Protein AF-A0A1X7RYF2-F1 (afdb_monomer)

Mean predicted aligned error: 10.89 Å

Sequence (137 aa):
MRFPTLLLLLLLLLCLTTLTLAQNSEKYCRINRPKAYQAIGNFCKRSGRLIVPSEYARVGQRDATGRARAWITGNCSGGQWVPQRFCRAQFMEMCQFRTLNKKFGTRMCQYWHLRFDPQSKIGEEPLGGFHKIRKPS

Organism: Zymoseptoria tritici (strain ST99CH_3D7) (NCBI:txid1276538)

pLDDT: mean 82.56, std 18.34, range [36.88, 98.56]

Secondary structure (DSSP, 8-state):
--HHHHHHHHHHHHHHHHHHHHHHHHHHHHHH-HHHHHHHHHHHTTGGG-EES-HHHHH-EE-TTSS-EEEEEE--TT-EE--HHHHHHHHHHHHHTT-SEEEESGGG-EEEEEES-SSPPTT-----S---PPPP-

Structure (mmCIF, N/CA/C/O backbone):
data_AF-A0A1X7RYF2-F1
#
_entry.id   AF-A0A1X7RYF2-F1
#
loop_
_atom_site.group_PDB
_atom_site.id
_atom_site.type_symbol
_atom_site.label_atom_id
_atom_site.label_alt_id
_atom_site.label_comp_id
_atom_site.label_asym_id
_atom_site.label_entity_id
_atom_site.label_seq_id
_atom_site.pdbx_PDB_ins_code
_atom_site.Cartn_x
_atom_site.Cartn_y
_atom_site.Cartn_z
_atom_site.occupancy
_atom_site.B_iso_or_equiv
_atom_site.auth_seq_id
_atom_site.auth_comp_id
_atom_site.auth_asym_id
_atom_site.auth_atom_id
_atom_site.pdbx_PDB_model_num
ATOM 1 N N . MET A 1 1 ? -23.680 -8.463 -39.651 1.00 47.50 1 MET A N 1
ATOM 2 C CA . MET A 1 1 ? -22.541 -7.859 -38.922 1.00 47.50 1 MET A CA 1
ATOM 3 C C . MET A 1 1 ? -23.053 -7.207 -37.627 1.00 47.50 1 MET A C 1
ATOM 5 O O . MET A 1 1 ? -23.485 -6.068 -37.666 1.00 47.50 1 MET A O 1
ATOM 9 N N . ARG A 1 2 ? -23.134 -7.940 -36.500 1.00 58.50 2 ARG A N 1
ATOM 10 C CA . ARG A 1 2 ? -23.643 -7.433 -35.192 1.00 58.50 2 ARG A CA 1
ATOM 11 C C . ARG A 1 2 ? -22.813 -7.893 -33.974 1.00 58.50 2 ARG A C 1
ATOM 13 O O . ARG A 1 2 ? -23.192 -7.658 -32.836 1.00 58.50 2 ARG A O 1
ATOM 20 N N . PHE A 1 3 ? -21.674 -8.544 -34.209 1.00 57.25 3 PHE A N 1
ATOM 21 C CA . PHE A 1 3 ? -20.761 -9.007 -33.160 1.00 57.25 3 PHE A CA 1
ATOM 22 C C . PHE A 1 3 ? -19.959 -7.909 -32.429 1.00 57.25 3 PHE A C 1
ATOM 24 O O . PHE A 1 3 ? -19.749 -8.068 -31.226 1.00 57.25 3 PHE A O 1
ATOM 31 N N . PRO A 1 4 ? -19.522 -6.797 -33.062 1.00 66.75 4 PRO A N 1
ATOM 32 C CA . PRO A 1 4 ? -18.631 -5.862 -32.375 1.00 66.75 4 PRO A CA 1
ATOM 33 C C . PRO A 1 4 ? -19.350 -5.056 -31.286 1.00 66.75 4 PRO A C 1
ATOM 35 O O . PRO A 1 4 ? -18.742 -4.730 -30.275 1.00 66.75 4 PRO A O 1
ATOM 38 N N . THR A 1 5 ? -20.651 -4.788 -31.438 1.00 73.44 5 THR A N 1
ATOM 39 C CA . THR A 1 5 ? -21.445 -4.028 -30.459 1.00 73.44 5 THR A CA 1
ATOM 40 C C . THR A 1 5 ? -21.714 -4.817 -29.181 1.00 73.44 5 THR A C 1
ATOM 42 O O . THR A 1 5 ? -21.592 -4.258 -28.095 1.00 73.44 5 THR A O 1
ATOM 45 N N . LEU A 1 6 ? -22.016 -6.116 -29.289 1.00 76.12 6 LEU A N 1
ATOM 46 C CA . LEU A 1 6 ? -22.208 -7.006 -28.137 1.00 76.12 6 LEU A CA 1
ATOM 47 C C . LEU A 1 6 ? -20.920 -7.181 -27.327 1.00 76.12 6 LEU A C 1
ATOM 49 O O . LEU A 1 6 ? -20.961 -7.109 -26.102 1.00 76.12 6 LEU A O 1
ATOM 53 N N . LEU A 1 7 ? -19.775 -7.343 -27.999 1.00 81.19 7 LEU A N 1
ATOM 54 C CA . LEU A 1 7 ? -18.473 -7.441 -27.336 1.00 81.19 7 LEU A CA 1
ATOM 55 C C . LEU A 1 7 ? -18.110 -6.134 -26.607 1.00 81.19 7 LEU A C 1
ATOM 57 O O . LEU A 1 7 ? -17.642 -6.173 -25.470 1.00 81.19 7 LEU A O 1
ATOM 61 N N . LEU A 1 8 ? -18.372 -4.979 -27.234 1.00 80.00 8 LEU A N 1
ATOM 62 C CA . LEU A 1 8 ? -18.123 -3.665 -26.635 1.00 80.00 8 LEU A CA 1
ATOM 63 C C . LEU A 1 8 ? -19.012 -3.418 -25.405 1.00 80.00 8 LEU A C 1
ATOM 65 O O . LEU A 1 8 ? -18.528 -2.937 -24.384 1.00 80.00 8 LEU A O 1
ATOM 69 N N . LEU A 1 9 ? -20.294 -3.791 -25.484 1.00 81.25 9 LEU A N 1
ATOM 70 C CA . LEU A 1 9 ? -21.238 -3.726 -24.364 1.00 81.25 9 LEU A CA 1
ATOM 71 C C . LEU A 1 9 ? -20.801 -4.627 -23.207 1.00 81.25 9 LEU A C 1
ATOM 73 O O . LEU A 1 9 ? -20.822 -4.187 -22.058 1.00 81.25 9 LEU A O 1
ATOM 77 N N . LEU A 1 10 ? -20.350 -5.851 -23.499 1.00 80.75 10 LEU A N 1
ATOM 78 C CA . LEU A 1 10 ? -19.860 -6.783 -22.483 1.00 80.75 10 LEU A CA 1
ATOM 79 C C . LEU A 1 10 ? -18.612 -6.233 -21.767 1.00 80.75 10 LEU A C 1
ATOM 81 O O . LEU A 1 10 ? -18.533 -6.275 -20.540 1.00 80.75 10 LEU A O 1
ATOM 85 N N . LEU A 1 11 ? -17.667 -5.660 -22.522 1.00 77.56 11 LEU A N 1
ATOM 86 C CA . LEU A 1 11 ? -16.473 -4.993 -21.987 1.00 77.56 11 LEU A CA 1
ATOM 87 C C . LEU A 1 11 ? -16.825 -3.771 -21.124 1.00 77.56 11 LEU A C 1
ATOM 89 O O . LEU A 1 11 ? -16.225 -3.578 -20.065 1.00 77.56 11 LEU A O 1
ATOM 93 N N . LEU A 1 12 ? -17.815 -2.970 -21.531 1.00 75.38 12 LEU A N 1
ATOM 94 C CA . LEU A 1 12 ? -18.308 -1.843 -20.733 1.00 75.38 12 LEU A CA 1
ATOM 95 C C . LEU A 1 12 ? -18.947 -2.312 -19.418 1.00 75.38 12 LEU A C 1
ATOM 97 O O . LEU A 1 12 ? -18.619 -1.777 -18.359 1.00 75.38 12 LEU A O 1
ATOM 101 N N . LEU A 1 13 ? -19.801 -3.338 -19.466 1.00 70.12 13 LEU A N 1
ATOM 102 C CA . LEU A 1 13 ? -20.461 -3.917 -18.288 1.00 70.12 13 LEU A CA 1
ATOM 103 C C . LEU A 1 13 ? -19.450 -4.485 -17.277 1.00 70.12 13 LEU A C 1
ATOM 105 O O . LEU A 1 13 ? -19.578 -4.237 -16.078 1.00 70.12 13 LEU A O 1
ATOM 109 N N . LEU A 1 14 ? -18.406 -5.175 -17.751 1.00 66.00 14 LEU A N 1
ATOM 110 C CA . LEU A 1 14 ? -17.297 -5.660 -16.915 1.00 66.00 14 LEU A CA 1
ATOM 111 C C . LEU A 1 14 ? -16.512 -4.519 -16.253 1.00 66.00 14 LEU A C 1
ATOM 113 O O . LEU A 1 14 ? -16.020 -4.670 -15.138 1.00 66.00 14 LEU A O 1
ATOM 117 N N . CYS A 1 15 ? -16.408 -3.364 -16.910 1.00 61.16 15 CYS A N 1
ATOM 118 C CA . CYS A 1 15 ? -15.744 -2.200 -16.336 1.00 61.16 15 CYS A CA 1
ATOM 119 C C . CYS A 1 15 ? -16.576 -1.597 -15.187 1.00 61.16 15 CYS A C 1
ATOM 121 O O . CYS A 1 15 ? -16.027 -1.300 -14.126 1.00 61.16 15 CYS A O 1
ATOM 123 N N . LEU A 1 16 ? -17.903 -1.486 -15.348 1.00 61.47 16 LEU A N 1
ATOM 124 C CA . LEU A 1 16 ? -18.794 -0.863 -14.355 1.00 61.47 16 LEU A CA 1
ATOM 125 C C . LEU A 1 16 ? -18.842 -1.610 -13.010 1.00 61.47 16 LEU A C 1
ATOM 127 O O . LEU A 1 16 ? -18.829 -0.962 -11.961 1.00 61.47 16 LEU A O 1
ATOM 131 N N 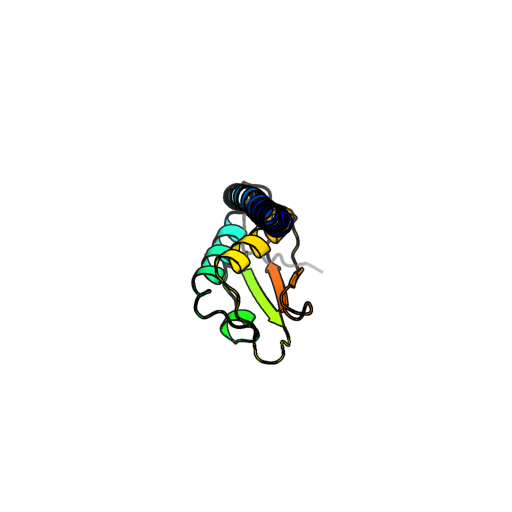. THR A 1 17 ? -18.853 -2.946 -13.007 1.00 59.59 17 THR A N 1
ATOM 132 C CA . THR A 1 17 ? -18.947 -3.742 -11.762 1.00 59.59 17 THR A CA 1
ATOM 133 C C . THR A 1 17 ? -17.731 -3.565 -10.848 1.00 59.59 17 THR A C 1
ATOM 135 O O . THR A 1 17 ? -17.848 -3.611 -9.621 1.00 59.59 17 THR A O 1
ATOM 138 N N . THR A 1 18 ? -16.557 -3.294 -11.425 1.00 57.44 18 THR A N 1
ATOM 139 C CA . THR A 1 18 ? -15.333 -3.052 -10.648 1.00 57.44 18 THR A CA 1
ATOM 140 C C . THR A 1 18 ? -15.345 -1.697 -9.932 1.00 57.44 18 THR A C 1
ATOM 142 O O . THR A 1 18 ? -14.785 -1.576 -8.840 1.00 57.44 18 THR A O 1
ATOM 145 N N . LEU A 1 19 ? -16.030 -0.686 -10.488 1.00 57.66 19 LEU A N 1
ATOM 146 C CA . LEU A 1 19 ? -16.137 0.637 -9.866 1.00 57.66 19 LEU A CA 1
ATOM 147 C C . LEU A 1 19 ? -17.064 0.635 -8.643 1.00 57.66 19 LEU A C 1
ATOM 149 O O . LEU A 1 19 ? -16.754 1.285 -7.641 1.00 57.66 19 LEU A O 1
ATOM 153 N N . THR A 1 20 ? -18.179 -0.099 -8.690 1.00 60.28 20 THR A N 1
ATOM 154 C CA . THR A 1 20 ? -19.165 -0.117 -7.595 1.00 60.28 20 THR A CA 1
ATOM 155 C C . THR A 1 20 ? -18.627 -0.784 -6.328 1.00 60.28 20 THR A C 1
ATOM 157 O O . THR A 1 20 ? -18.856 -0.279 -5.227 1.00 60.28 20 THR A O 1
ATOM 160 N N . LEU A 1 21 ? -17.850 -1.870 -6.454 1.00 59.97 21 LEU A N 1
ATOM 161 C CA . LEU A 1 21 ? -17.209 -2.514 -5.297 1.00 59.97 21 LEU A CA 1
ATOM 162 C C . LEU A 1 21 ? -16.169 -1.597 -4.634 1.00 59.97 21 LEU A C 1
ATOM 164 O O . LEU A 1 21 ? -16.112 -1.509 -3.405 1.00 59.97 21 LEU A O 1
ATOM 168 N N . ALA A 1 22 ? -15.379 -0.879 -5.439 1.00 60.06 22 ALA A N 1
ATOM 169 C CA . ALA A 1 22 ? -14.338 0.013 -4.937 1.00 60.06 22 ALA A CA 1
ATOM 170 C C . ALA A 1 22 ? -14.921 1.146 -4.073 1.00 60.06 22 ALA A C 1
ATOM 172 O O . ALA A 1 22 ? -14.416 1.401 -2.979 1.00 60.06 22 ALA A O 1
ATOM 173 N N . GLN A 1 23 ? -16.026 1.765 -4.502 1.00 63.25 23 GLN A N 1
ATOM 174 C CA . GLN A 1 23 ? -16.704 2.821 -3.736 1.00 63.25 23 GLN A CA 1
ATOM 175 C C . GLN A 1 23 ? -17.198 2.333 -2.365 1.00 63.25 23 GLN A C 1
ATOM 177 O O . GLN A 1 23 ? -17.036 3.029 -1.358 1.00 63.25 23 GLN A O 1
ATOM 182 N N . ASN A 1 24 ? -17.743 1.114 -2.298 1.00 80.12 24 ASN A N 1
ATOM 183 C CA . ASN A 1 24 ? -18.203 0.541 -1.034 1.00 80.12 24 ASN A CA 1
ATOM 184 C C . ASN A 1 24 ? -17.027 0.237 -0.087 1.00 80.12 24 ASN A C 1
ATOM 186 O O . ASN A 1 24 ? -17.054 0.611 1.088 1.00 80.12 24 ASN A O 1
ATOM 190 N N . SER A 1 25 ? -15.953 -0.357 -0.620 1.00 88.62 25 SER A N 1
ATOM 191 C CA . SER A 1 25 ? -14.742 -0.665 0.150 1.00 88.62 25 SER A CA 1
ATOM 192 C C . SER A 1 25 ? -14.087 0.594 0.730 1.00 88.62 25 SER A C 1
ATOM 194 O O . SER A 1 25 ? -13.699 0.619 1.899 1.00 88.62 25 SER A O 1
ATOM 196 N N . GLU A 1 26 ? -14.049 1.683 -0.043 1.00 90.94 26 GLU A N 1
ATOM 197 C CA . GLU A 1 26 ? -13.443 2.942 0.373 1.00 90.94 26 GLU A CA 1
ATOM 198 C C . GLU A 1 26 ? -14.218 3.592 1.527 1.00 90.94 26 GLU A C 1
ATOM 200 O O . GLU A 1 26 ? -13.624 3.953 2.549 1.00 90.94 26 GLU A O 1
ATOM 205 N N . LYS A 1 27 ? -15.552 3.678 1.415 1.00 90.81 27 LYS A N 1
ATOM 206 C CA . LYS A 1 27 ? -16.414 4.188 2.494 1.00 90.81 27 LYS A CA 1
ATOM 207 C C . LYS A 1 27 ? -16.286 3.333 3.753 1.00 90.81 27 LYS A C 1
ATOM 209 O O . LYS A 1 27 ? -16.128 3.879 4.848 1.00 90.81 27 LYS A O 1
ATOM 214 N N . TYR A 1 28 ? -16.324 2.011 3.601 1.00 91.19 28 TYR A N 1
ATOM 215 C CA . TYR A 1 28 ? -16.210 1.081 4.718 1.00 91.19 28 TYR A CA 1
ATOM 216 C C . TYR A 1 28 ? -14.874 1.238 5.449 1.00 91.19 28 TYR A C 1
ATOM 218 O O . TYR A 1 28 ? -14.866 1.386 6.670 1.00 91.19 28 TYR A O 1
ATOM 226 N N . CYS A 1 29 ? -13.758 1.281 4.722 1.00 92.94 29 CYS A N 1
ATOM 227 C CA . CYS A 1 29 ? -12.426 1.450 5.296 1.00 92.94 29 CYS A CA 1
ATOM 228 C C . CYS A 1 29 ? -12.220 2.808 5.953 1.00 92.94 29 CYS A C 1
ATOM 230 O O . CYS A 1 29 ? -11.641 2.873 7.036 1.00 92.94 29 CYS A O 1
ATOM 232 N N . ARG A 1 30 ? -12.739 3.883 5.354 1.00 93.62 30 ARG A N 1
ATOM 233 C CA . ARG A 1 30 ? -12.684 5.221 5.949 1.00 93.62 30 ARG A CA 1
ATOM 234 C C . ARG A 1 30 ? -13.343 5.264 7.329 1.00 93.62 30 ARG A C 1
ATOM 236 O O . ARG A 1 30 ? -12.795 5.886 8.230 1.00 93.62 30 ARG A O 1
ATOM 243 N N . ILE A 1 31 ? -14.489 4.600 7.488 1.00 90.88 31 ILE A N 1
ATOM 244 C CA . ILE A 1 31 ? -15.260 4.590 8.741 1.00 90.88 31 ILE A CA 1
ATOM 245 C C . ILE A 1 31 ? -14.683 3.575 9.736 1.00 90.88 31 ILE A C 1
ATOM 247 O O . ILE A 1 31 ? -14.434 3.907 10.888 1.00 90.88 31 ILE A O 1
ATOM 251 N N . ASN A 1 32 ? -14.446 2.340 9.290 1.00 89.38 32 ASN A N 1
ATOM 252 C CA . ASN A 1 32 ? -14.146 1.215 10.179 1.00 89.38 32 ASN A CA 1
ATOM 253 C C . ASN A 1 32 ? -12.658 1.019 10.456 1.00 89.38 32 ASN A C 1
ATOM 255 O O . ASN A 1 32 ? -12.301 0.380 11.440 1.00 89.38 32 ASN A O 1
ATOM 259 N N . ARG A 1 33 ? -11.778 1.524 9.584 1.00 92.19 33 ARG A N 1
ATOM 260 C CA . ARG A 1 33 ? -10.321 1.344 9.678 1.00 92.19 33 ARG A CA 1
ATOM 261 C C . ARG A 1 33 ? -9.588 2.623 9.258 1.00 92.19 33 ARG A C 1
ATOM 263 O O . ARG A 1 33 ? -8.780 2.586 8.325 1.00 92.19 33 ARG A O 1
ATOM 270 N N . PRO A 1 34 ? -9.820 3.758 9.945 1.00 93.44 34 PRO A N 1
ATOM 271 C CA . PRO A 1 34 ? -9.312 5.066 9.525 1.00 93.44 34 PRO A CA 1
ATOM 272 C C . PRO A 1 34 ? -7.783 5.108 9.393 1.00 93.44 34 PRO A C 1
ATOM 274 O O . PRO A 1 34 ? -7.260 5.747 8.483 1.00 93.44 34 PRO A O 1
ATOM 277 N N . LYS A 1 35 ? -7.050 4.366 10.235 1.00 94.75 35 LYS A N 1
ATOM 278 C CA . LYS A 1 35 ? -5.582 4.267 10.155 1.00 94.75 35 LYS A CA 1
ATOM 279 C C . LYS A 1 35 ? -5.125 3.538 8.892 1.00 94.75 35 LYS A C 1
ATOM 281 O O . LYS A 1 35 ? -4.242 4.026 8.191 1.00 94.75 35 LYS A O 1
ATOM 286 N N . ALA A 1 36 ? -5.758 2.412 8.550 1.00 96.12 36 ALA A N 1
ATOM 287 C CA . ALA A 1 36 ? -5.481 1.718 7.292 1.00 96.12 36 ALA A CA 1
ATOM 288 C C . ALA A 1 36 ? -5.832 2.614 6.096 1.00 96.12 36 ALA A C 1
ATOM 290 O O . ALA A 1 36 ? -5.001 2.799 5.211 1.00 96.12 36 ALA A O 1
ATOM 291 N N . TYR A 1 37 ? -7.007 3.252 6.116 1.00 96.31 37 TYR A N 1
ATOM 292 C CA . TYR A 1 37 ? -7.425 4.212 5.093 1.00 96.31 37 TYR A CA 1
ATOM 293 C C . TYR A 1 37 ? -6.395 5.341 4.894 1.00 96.31 37 TYR A C 1
ATOM 295 O O . TYR A 1 37 ? -6.029 5.648 3.757 1.00 96.31 37 TYR A O 1
ATOM 303 N N . GLN A 1 38 ? -5.868 5.919 5.980 1.00 96.62 38 GLN A N 1
ATOM 304 C CA . GLN A 1 38 ? -4.846 6.965 5.917 1.00 96.62 38 GLN A CA 1
ATOM 305 C C . GLN A 1 38 ? -3.520 6.443 5.344 1.00 96.62 38 GLN A C 1
ATOM 307 O O . GLN A 1 38 ? -2.963 7.076 4.447 1.00 96.62 38 GLN A O 1
ATOM 312 N N . ALA A 1 39 ? -3.033 5.285 5.804 1.00 97.69 39 ALA A N 1
ATOM 313 C CA . ALA A 1 39 ? -1.802 4.678 5.289 1.00 97.69 39 ALA A CA 1
ATOM 314 C C . ALA A 1 39 ? -1.898 4.376 3.781 1.00 97.69 39 ALA A C 1
ATOM 316 O O . ALA A 1 39 ? -0.985 4.711 3.023 1.00 97.69 39 ALA A O 1
ATOM 317 N N . ILE A 1 40 ? -3.031 3.820 3.332 1.00 97.75 40 ILE A N 1
ATOM 318 C CA . ILE A 1 40 ? -3.327 3.560 1.914 1.00 97.75 40 ILE A CA 1
ATOM 319 C C . ILE A 1 40 ? -3.352 4.870 1.129 1.00 97.75 40 ILE A C 1
ATOM 321 O O . ILE A 1 40 ? -2.727 4.983 0.075 1.00 97.75 40 ILE A O 1
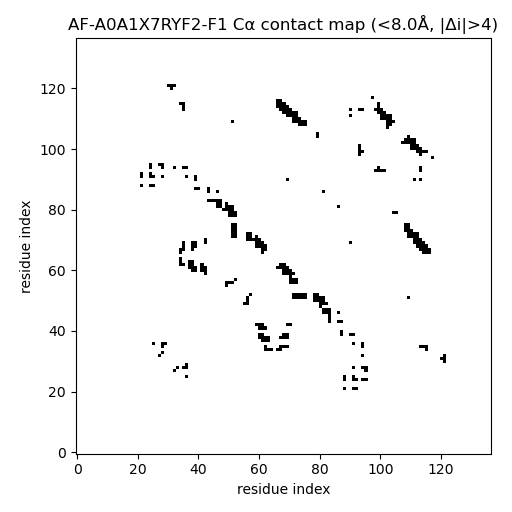ATOM 325 N N . GLY A 1 41 ? -4.044 5.886 1.653 1.00 97.00 41 GLY A N 1
ATOM 326 C CA . GLY A 1 41 ? -4.094 7.211 1.049 1.00 97.00 41 GLY A CA 1
ATOM 327 C C . GLY A 1 41 ? -2.702 7.814 0.872 1.00 97.00 41 GLY A C 1
ATOM 328 O O . GLY A 1 41 ? -2.382 8.297 -0.210 1.00 97.00 41 GLY A O 1
ATOM 329 N N . ASN A 1 42 ? -1.855 7.740 1.897 1.00 96.75 42 ASN A N 1
ATOM 330 C CA . ASN A 1 42 ? -0.488 8.251 1.851 1.00 96.75 42 ASN A CA 1
ATOM 331 C C . ASN A 1 42 ? 0.378 7.510 0.826 1.00 96.75 42 ASN A C 1
ATOM 333 O O . ASN A 1 42 ? 1.104 8.154 0.071 1.00 96.75 42 ASN A O 1
ATOM 337 N N . PHE A 1 43 ? 0.270 6.182 0.757 1.00 97.69 43 PHE A N 1
ATOM 338 C CA . PHE A 1 43 ? 1.024 5.370 -0.196 1.00 97.69 43 PHE A CA 1
ATOM 339 C C . PHE A 1 43 ? 0.581 5.607 -1.649 1.00 97.69 43 PHE A C 1
ATOM 341 O O . PHE A 1 43 ? 1.396 5.862 -2.534 1.00 97.69 43 PHE A O 1
ATOM 348 N N . CYS A 1 44 ? -0.727 5.598 -1.907 1.00 96.56 44 CYS A N 1
ATOM 349 C CA . CYS A 1 44 ? -1.254 5.691 -3.268 1.00 96.56 44 CYS A CA 1
ATOM 350 C C . CYS A 1 44 ? -1.199 7.107 -3.873 1.00 96.56 44 CYS A C 1
ATOM 352 O O . CYS A 1 44 ? -1.396 7.250 -5.083 1.00 96.56 44 CYS A O 1
ATOM 354 N N . LYS A 1 45 ? -0.896 8.152 -3.085 1.00 91.94 45 LYS A N 1
ATOM 355 C CA . LYS A 1 45 ? -0.712 9.534 -3.582 1.00 91.94 45 LYS A CA 1
ATOM 356 C C . LYS A 1 45 ? 0.407 9.656 -4.623 1.00 91.94 45 LYS A C 1
ATOM 358 O O . LYS A 1 45 ? 0.294 10.471 -5.529 1.00 91.94 45 LYS A O 1
ATOM 363 N N . ARG A 1 46 ? 1.471 8.844 -4.537 1.00 80.56 46 ARG A N 1
ATOM 364 C CA . ARG A 1 46 ? 2.609 8.869 -5.486 1.00 80.56 46 ARG A CA 1
ATOM 365 C C . ARG A 1 46 ? 2.477 7.897 -6.662 1.00 80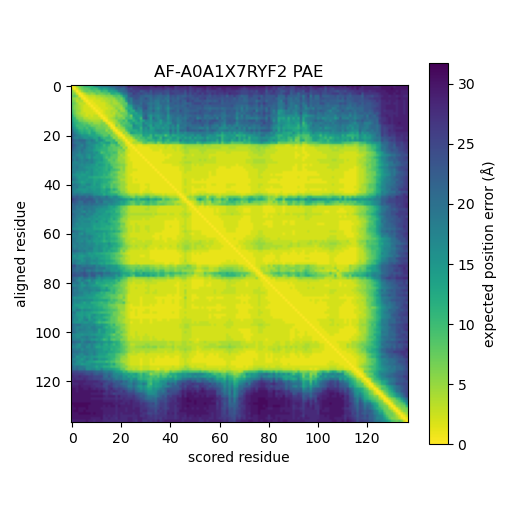.56 46 ARG A C 1
ATOM 367 O O . ARG A 1 46 ? 3.451 7.615 -7.353 1.00 80.56 46 ARG A O 1
ATOM 374 N N . SER A 1 47 ? 1.278 7.399 -6.922 1.00 73.88 47 SER A N 1
ATOM 375 C CA . SER A 1 47 ? 1.012 6.387 -7.953 1.00 73.88 47 SER A CA 1
ATOM 376 C C . SER A 1 47 ? 1.424 6.769 -9.380 1.00 73.88 47 SER A C 1
ATOM 378 O O . SER A 1 47 ? 1.764 5.881 -10.153 1.00 73.88 47 SER A O 1
ATOM 380 N N . GLY A 1 48 ? 1.521 8.057 -9.729 1.00 75.00 48 GLY A N 1
ATOM 381 C CA . GLY A 1 48 ? 2.111 8.492 -11.008 1.00 75.00 48 GLY A CA 1
ATOM 382 C C . GLY A 1 48 ? 3.583 8.086 -11.204 1.00 75.00 48 GLY A C 1
ATOM 383 O O . GLY A 1 48 ? 4.083 8.122 -12.320 1.00 75.00 48 GLY A O 1
ATOM 384 N N . ARG A 1 49 ? 4.280 7.680 -10.133 1.00 86.62 49 ARG A N 1
ATOM 385 C CA . ARG A 1 49 ? 5.671 7.193 -10.145 1.00 86.62 49 ARG A CA 1
ATOM 386 C C . ARG A 1 49 ? 5.843 5.878 -9.372 1.00 86.62 49 ARG A C 1
ATOM 388 O O . ARG A 1 49 ? 6.964 5.498 -9.042 1.00 86.62 49 ARG A O 1
ATOM 395 N N . LEU A 1 50 ? 4.747 5.194 -9.032 1.00 94.38 50 LEU A N 1
ATOM 396 C CA . LEU A 1 50 ? 4.804 3.941 -8.280 1.00 94.38 50 LEU A CA 1
ATOM 397 C C . LEU A 1 50 ? 5.106 2.785 -9.236 1.00 94.38 50 LEU A C 1
ATOM 399 O O . LEU A 1 50 ? 4.206 2.268 -9.892 1.00 94.38 50 LEU A O 1
ATOM 403 N N . ILE A 1 51 ? 6.376 2.398 -9.309 1.00 95.38 51 ILE A N 1
ATOM 404 C CA . ILE A 1 51 ? 6.850 1.228 -10.055 1.00 95.38 51 ILE A CA 1
ATOM 405 C C . ILE A 1 51 ? 7.274 0.149 -9.052 1.00 95.38 51 ILE A C 1
ATOM 407 O O . ILE A 1 51 ? 7.884 0.460 -8.030 1.00 95.38 51 ILE A O 1
ATOM 411 N N . VAL A 1 52 ? 6.931 -1.112 -9.312 1.00 95.88 52 VAL A N 1
ATOM 412 C CA . VAL A 1 52 ? 7.290 -2.265 -8.473 1.00 95.88 52 VAL A CA 1
ATOM 413 C C . VAL A 1 52 ? 8.208 -3.210 -9.257 1.00 95.88 52 VAL A C 1
ATOM 415 O O . VAL A 1 52 ? 7.794 -3.668 -10.320 1.00 95.88 52 VAL A O 1
ATOM 418 N N . PRO A 1 53 ? 9.398 -3.567 -8.744 1.00 95.12 53 PRO A N 1
ATOM 419 C CA . PRO A 1 53 ? 9.978 -3.100 -7.485 1.00 95.12 53 PRO A CA 1
ATOM 420 C C . PRO A 1 53 ? 10.501 -1.656 -7.562 1.00 95.12 53 PRO A C 1
ATOM 422 O O . PRO A 1 53 ? 10.975 -1.201 -8.595 1.00 95.12 53 PRO A O 1
ATOM 425 N N . SER A 1 54 ? 10.455 -0.952 -6.431 1.00 94.69 54 SER A N 1
ATOM 426 C CA . SER A 1 54 ? 11.200 0.290 -6.185 1.00 94.69 54 SER A CA 1
ATOM 427 C C . SER A 1 54 ? 11.415 0.478 -4.684 1.00 94.69 54 SER A C 1
ATOM 429 O O . SER A 1 54 ? 10.713 -0.135 -3.873 1.00 94.69 54 SER A O 1
ATOM 431 N N . GLU A 1 55 ? 12.349 1.357 -4.303 1.00 95.12 55 GLU A N 1
ATOM 432 C CA . GLU A 1 55 ? 12.560 1.724 -2.896 1.00 95.12 55 GLU A CA 1
ATOM 433 C C . GLU A 1 55 ? 11.267 2.237 -2.258 1.00 95.12 55 GLU A C 1
ATOM 435 O O . GLU A 1 55 ? 10.858 1.784 -1.192 1.00 95.12 55 GLU A O 1
ATOM 440 N N . TYR A 1 56 ? 10.575 3.140 -2.957 1.00 95.56 56 TYR A N 1
ATOM 441 C CA . TYR A 1 56 ? 9.327 3.716 -2.476 1.00 95.56 56 TYR A CA 1
ATOM 442 C C . TYR A 1 56 ? 8.251 2.646 -2.259 1.00 95.56 56 TYR A C 1
ATOM 444 O O . TYR A 1 56 ? 7.587 2.655 -1.221 1.00 95.56 56 TYR A O 1
ATOM 452 N N . ALA A 1 57 ? 8.103 1.704 -3.199 1.00 96.88 57 ALA A N 1
ATOM 453 C CA . ALA A 1 57 ? 7.154 0.604 -3.061 1.00 96.88 57 ALA A CA 1
ATOM 454 C C . ALA A 1 57 ? 7.469 -0.261 -1.829 1.00 96.88 57 ALA A C 1
ATOM 456 O O . ALA A 1 57 ? 6.566 -0.547 -1.042 1.00 96.88 57 ALA A O 1
ATOM 457 N N . ARG A 1 58 ? 8.749 -0.606 -1.622 1.00 97.25 58 ARG A N 1
ATOM 458 C CA . ARG A 1 58 ? 9.211 -1.473 -0.526 1.00 97.25 58 ARG A CA 1
ATOM 459 C C . ARG A 1 58 ? 9.107 -0.806 0.848 1.00 97.25 58 ARG A C 1
ATOM 461 O O . ARG A 1 58 ? 8.698 -1.448 1.816 1.00 97.25 58 ARG A O 1
ATOM 468 N N . VAL A 1 59 ? 9.465 0.474 0.952 1.00 97.19 59 VAL A N 1
ATOM 469 C CA . VAL A 1 59 ? 9.347 1.252 2.197 1.00 97.19 59 VAL A CA 1
ATOM 470 C C . VAL A 1 59 ? 7.879 1.537 2.516 1.00 97.19 59 VAL A C 1
ATOM 472 O O . VAL A 1 59 ? 7.458 1.422 3.671 1.00 97.19 59 VAL A O 1
ATOM 475 N N . GLY A 1 60 ? 7.068 1.845 1.511 1.00 97.38 60 GLY A N 1
ATOM 476 C CA . GLY A 1 60 ? 5.658 2.136 1.706 1.00 97.38 60 GLY A CA 1
ATOM 477 C C . GLY A 1 60 ? 5.394 3.399 2.514 1.00 97.38 60 GLY A C 1
ATOM 478 O O . GLY A 1 60 ? 6.255 4.267 2.655 1.00 97.38 60 GLY A O 1
ATOM 479 N N . GLN A 1 61 ? 4.180 3.511 3.044 1.00 97.88 61 GLN A N 1
ATOM 480 C CA . GLN A 1 61 ? 3.763 4.638 3.877 1.00 97.88 61 GLN A CA 1
ATOM 481 C C . GLN A 1 61 ? 2.965 4.164 5.084 1.00 97.88 61 GLN A C 1
ATOM 483 O O . GLN A 1 61 ? 2.288 3.134 5.042 1.00 97.88 61 GLN A O 1
ATOM 488 N N . ARG A 1 62 ? 3.067 4.930 6.170 1.00 96.94 62 ARG A N 1
ATOM 489 C CA . ARG A 1 62 ? 2.342 4.699 7.420 1.00 96.94 62 ARG A CA 1
ATOM 490 C C . ARG A 1 62 ? 1.208 5.707 7.586 1.00 96.94 62 ARG A C 1
ATOM 492 O O . ARG A 1 62 ? 1.158 6.734 6.903 1.00 96.94 62 ARG A O 1
ATOM 499 N N . ASP A 1 63 ? 0.290 5.391 8.488 1.00 95.75 63 ASP A N 1
ATOM 500 C CA . ASP A 1 63 ? -0.597 6.393 9.075 1.00 95.75 63 ASP A CA 1
ATOM 501 C C . ASP A 1 63 ? 0.192 7.298 10.042 1.00 95.75 63 ASP A C 1
ATOM 503 O O . ASP A 1 63 ? 1.341 7.003 10.381 1.00 95.75 63 ASP A O 1
ATOM 507 N N . ALA A 1 64 ? -0.428 8.380 10.516 1.00 92.06 64 ALA A N 1
ATOM 508 C CA . ALA A 1 64 ? 0.227 9.339 11.408 1.00 92.06 64 ALA A CA 1
ATOM 509 C C . ALA A 1 64 ? 0.704 8.712 12.734 1.00 92.06 64 ALA A C 1
ATOM 511 O O . ALA A 1 64 ? 1.703 9.152 13.294 1.00 92.06 64 ALA A O 1
ATOM 512 N N . THR A 1 65 ? 0.032 7.661 13.220 1.00 91.00 65 THR A N 1
ATOM 513 C CA . THR A 1 65 ? 0.388 6.990 14.484 1.00 91.00 65 THR A CA 1
ATOM 514 C C . THR A 1 65 ? 1.377 5.834 14.305 1.00 91.00 65 THR A C 1
ATOM 516 O O . THR A 1 65 ? 1.812 5.232 15.284 1.00 91.00 65 THR A O 1
ATOM 519 N N . GLY A 1 66 ? 1.717 5.471 13.063 1.00 91.88 66 GLY A N 1
ATOM 520 C CA . GLY A 1 66 ? 2.591 4.338 12.745 1.00 91.88 66 GLY A CA 1
ATOM 521 C C . GLY A 1 66 ? 1.973 2.946 12.956 1.00 91.88 66 GLY A C 1
ATOM 522 O O . GLY A 1 66 ? 2.643 1.933 12.706 1.00 91.88 66 GLY A O 1
ATOM 523 N N . ARG A 1 67 ? 0.709 2.872 13.390 1.00 92.19 67 ARG A N 1
ATOM 524 C CA . ARG A 1 67 ? -0.012 1.624 13.689 1.00 92.19 67 ARG A CA 1
ATOM 525 C C . ARG A 1 67 ? -0.516 0.903 12.435 1.00 92.19 67 ARG A C 1
ATOM 527 O O . ARG A 1 67 ? -0.737 -0.303 12.486 1.00 92.19 67 ARG A O 1
ATOM 534 N N . ALA A 1 68 ? -0.624 1.593 11.304 1.00 96.75 68 ALA A N 1
ATOM 535 C CA . ALA A 1 68 ? -0.929 1.022 10.002 1.00 96.75 68 ALA A CA 1
ATOM 536 C C . ALA A 1 68 ? 0.162 1.335 8.966 1.00 96.75 68 ALA A C 1
ATOM 538 O O . ALA A 1 68 ? 0.841 2.360 9.040 1.00 96.75 68 ALA 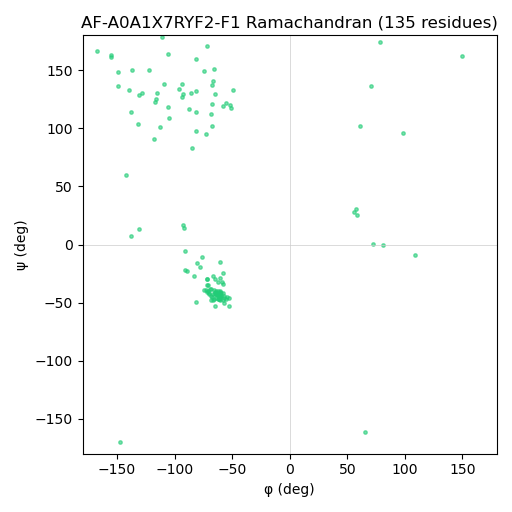A O 1
ATOM 539 N N . ARG A 1 69 ? 0.355 0.438 7.994 1.00 98.00 69 ARG A N 1
ATOM 540 C CA . ARG A 1 69 ? 1.320 0.610 6.896 1.00 98.00 69 ARG A CA 1
ATOM 541 C C . ARG A 1 69 ? 0.825 -0.083 5.632 1.00 98.00 69 ARG A C 1
ATOM 543 O O . ARG A 1 69 ? 0.408 -1.234 5.711 1.00 98.00 69 ARG A O 1
ATOM 550 N N . ALA A 1 70 ? 0.947 0.586 4.491 1.00 98.44 70 ALA A N 1
ATOM 551 C CA . ALA A 1 70 ? 0.730 0.014 3.163 1.00 98.44 70 ALA A CA 1
ATOM 552 C C . ALA A 1 70 ? 2.053 0.023 2.386 1.00 98.44 70 ALA A C 1
ATOM 554 O O . ALA A 1 70 ? 2.747 1.044 2.371 1.00 98.44 70 ALA A O 1
ATOM 555 N N . TRP A 1 71 ? 2.429 -1.106 1.789 1.00 98.44 71 TRP A N 1
ATOM 556 C CA . TRP A 1 71 ? 3.636 -1.228 0.965 1.00 98.44 71 TRP A CA 1
ATOM 557 C C . TRP A 1 71 ? 3.501 -2.377 -0.036 1.00 98.44 71 TRP A C 1
ATOM 559 O O . TRP A 1 71 ? 2.650 -3.254 0.122 1.00 98.44 71 TRP A O 1
ATOM 569 N N . ILE A 1 72 ? 4.333 -2.366 -1.076 1.00 98.38 72 ILE A N 1
ATOM 570 C CA . ILE A 1 72 ? 4.351 -3.403 -2.109 1.00 98.38 72 ILE A CA 1
ATOM 571 C C . ILE A 1 72 ? 5.789 -3.870 -2.314 1.00 98.38 72 ILE A C 1
ATOM 573 O O . ILE A 1 72 ? 6.696 -3.073 -2.545 1.00 98.38 72 ILE A O 1
ATOM 577 N N . THR A 1 73 ? 5.998 -5.177 -2.254 1.00 97.62 73 THR A N 1
ATOM 578 C CA . THR A 1 73 ? 7.248 -5.817 -2.667 1.00 97.62 73 THR A CA 1
ATOM 579 C C . THR A 1 73 ? 7.012 -6.643 -3.927 1.00 97.62 73 THR A C 1
ATOM 581 O O . THR A 1 73 ? 5.901 -6.702 -4.454 1.00 97.62 73 THR A O 1
ATOM 584 N N . GLY A 1 74 ? 8.056 -7.263 -4.458 1.00 92.88 74 GLY A N 1
ATOM 585 C CA . GLY A 1 74 ? 7.924 -8.162 -5.593 1.00 92.88 74 GLY A CA 1
ATOM 586 C C . GLY A 1 74 ? 9.154 -8.171 -6.470 1.00 92.88 74 GLY A C 1
ATOM 587 O O . GLY A 1 74 ? 9.974 -7.258 -6.425 1.00 92.88 74 GLY A O 1
ATOM 588 N N . ASN A 1 75 ? 9.254 -9.215 -7.280 1.00 89.06 75 ASN A N 1
ATOM 589 C CA . ASN A 1 75 ? 10.253 -9.318 -8.327 1.00 89.06 75 ASN A CA 1
ATOM 590 C C . ASN A 1 75 ? 9.514 -9.393 -9.662 1.00 89.06 75 ASN A C 1
ATOM 592 O O . ASN A 1 75 ? 9.079 -10.459 -10.094 1.00 89.06 75 ASN A O 1
ATOM 596 N N . CYS A 1 76 ? 9.289 -8.226 -10.255 1.00 88.38 76 CYS A N 1
ATOM 597 C CA . CYS A 1 76 ? 8.604 -8.087 -11.528 1.00 88.38 76 CYS A CA 1
ATOM 598 C C . CYS A 1 76 ? 9.640 -7.758 -12.603 1.00 88.38 76 CYS A C 1
ATOM 600 O O . CYS A 1 76 ? 10.291 -6.715 -12.527 1.00 88.38 76 CYS A O 1
ATOM 602 N N . SER A 1 77 ? 9.779 -8.622 -13.612 1.00 85.94 77 SER A N 1
ATOM 603 C CA . SER A 1 77 ? 10.653 -8.367 -14.762 1.00 85.94 77 SER A CA 1
ATOM 604 C C . SER A 1 77 ? 10.275 -7.041 -15.428 1.00 85.94 77 SER A C 1
ATOM 606 O O . SER A 1 77 ? 9.126 -6.859 -15.828 1.00 85.94 77 SER A O 1
ATOM 608 N N . GLY A 1 78 ? 11.233 -6.116 -15.517 1.00 84.88 78 GLY A N 1
ATOM 609 C CA . GLY A 1 78 ? 11.058 -4.806 -16.156 1.00 84.88 78 GLY A CA 1
ATOM 610 C C . GLY A 1 78 ? 10.380 -3.726 -15.306 1.00 84.88 78 GLY A C 1
ATOM 611 O O . GLY A 1 78 ? 10.243 -2.604 -15.778 1.00 84.88 78 GLY A O 1
ATOM 612 N N . GLY A 1 79 ? 9.991 -4.023 -14.062 1.00 92.19 79 GLY A N 1
ATOM 613 C CA . GLY A 1 79 ? 9.237 -3.087 -13.231 1.00 92.19 79 GLY A CA 1
ATOM 614 C C . GLY A 1 79 ? 7.800 -2.888 -13.732 1.00 92.19 79 GLY A C 1
ATOM 615 O O . GLY A 1 79 ? 7.527 -2.759 -14.920 1.00 92.19 79 GLY A O 1
ATOM 616 N N . GLN A 1 80 ? 6.835 -2.873 -12.821 1.00 94.81 80 GLN A N 1
ATOM 617 C CA . GLN A 1 80 ? 5.429 -2.684 -13.161 1.00 94.81 80 GLN A CA 1
ATOM 618 C C . GLN A 1 80 ? 4.903 -1.407 -12.541 1.00 94.81 80 GLN A C 1
ATOM 620 O O . GLN A 1 80 ? 4.936 -1.234 -11.323 1.00 94.81 80 GLN A O 1
ATOM 625 N N . TRP A 1 81 ? 4.393 -0.522 -13.388 1.00 95.12 81 TRP A N 1
ATOM 626 C CA . TRP A 1 81 ? 3.679 0.657 -12.935 1.00 95.12 81 TRP A CA 1
ATOM 627 C C . TRP A 1 81 ? 2.356 0.265 -12.265 1.00 95.12 81 TRP A C 1
ATOM 629 O O . TRP A 1 81 ? 1.622 -0.594 -12.756 1.00 95.12 81 TRP A O 1
ATOM 639 N N . VAL A 1 82 ? 2.049 0.911 -11.141 1.00 95.50 82 VAL A N 1
ATOM 640 C CA . VAL A 1 82 ? 0.805 0.741 -10.390 1.00 95.50 82 VAL A CA 1
ATOM 641 C C . VAL A 1 82 ? -0.008 2.037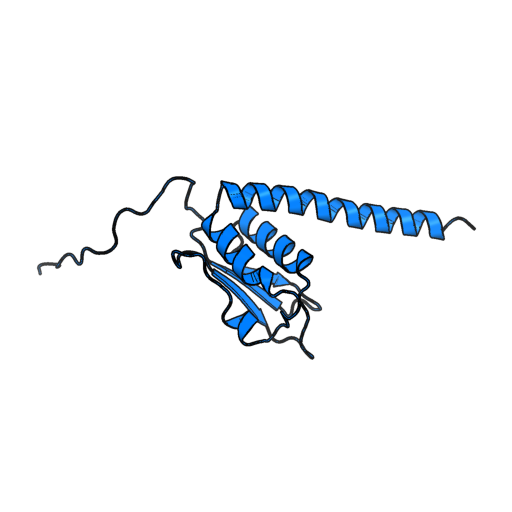 -10.481 1.00 95.50 82 VAL A C 1
ATOM 643 O O . VAL A 1 82 ? 0.263 2.993 -9.746 1.00 95.50 82 VAL A O 1
ATOM 646 N N . PRO A 1 83 ? -1.039 2.093 -11.342 1.00 93.94 83 PRO A N 1
ATOM 647 C CA . PRO A 1 83 ? -1.860 3.290 -11.481 1.00 93.94 83 PRO A CA 1
ATOM 648 C C . PRO A 1 83 ? -2.654 3.592 -10.206 1.00 93.94 83 PRO A C 1
ATOM 650 O O . PRO A 1 83 ? -3.068 2.681 -9.484 1.00 93.94 83 PRO A O 1
ATOM 653 N N . GLN A 1 84 ? -2.955 4.873 -9.961 1.00 93.62 84 GLN A N 1
ATOM 654 C CA . GLN A 1 84 ? -3.606 5.337 -8.725 1.00 93.62 84 GLN A CA 1
ATOM 655 C C . GLN A 1 84 ? -4.893 4.593 -8.395 1.00 93.62 84 GLN A C 1
ATOM 657 O O . GLN A 1 84 ? -5.093 4.166 -7.257 1.00 93.62 84 GLN A O 1
ATOM 662 N N . ARG A 1 85 ? -5.749 4.427 -9.409 1.00 91.38 85 ARG A N 1
ATOM 663 C CA . ARG A 1 85 ? -7.040 3.752 -9.273 1.00 91.38 85 ARG A CA 1
ATOM 664 C C . ARG A 1 85 ? -6.877 2.312 -8.792 1.00 91.38 85 ARG A C 1
ATOM 666 O O . ARG A 1 85 ? -7.599 1.886 -7.901 1.00 91.38 85 ARG A O 1
ATOM 673 N N . PHE A 1 86 ? -5.884 1.598 -9.322 1.00 93.94 86 PHE A N 1
ATOM 674 C CA . PHE A 1 86 ? -5.605 0.214 -8.955 1.00 93.94 86 PHE A CA 1
ATOM 675 C C . PHE A 1 86 ? -4.949 0.127 -7.580 1.00 93.94 86 PHE A C 1
ATOM 677 O O . PHE A 1 86 ? -5.345 -0.723 -6.791 1.00 93.94 86 PHE A O 1
ATOM 684 N N . CYS A 1 87 ? -4.035 1.053 -7.260 1.00 96.31 87 CYS A N 1
ATOM 685 C CA . CYS A 1 87 ? -3.470 1.182 -5.917 1.00 96.31 87 CYS A CA 1
ATOM 686 C C . CYS A 1 87 ? -4.566 1.297 -4.859 1.00 96.31 87 CYS A C 1
ATOM 688 O O . CYS A 1 87 ? -4.607 0.507 -3.920 1.00 96.31 87 CYS A O 1
ATOM 690 N N . ARG A 1 88 ? -5.496 2.243 -5.037 1.00 95.69 88 ARG A N 1
ATOM 691 C CA . ARG A 1 88 ? -6.596 2.426 -4.086 1.00 95.69 88 ARG A CA 1
ATOM 692 C C . ARG A 1 88 ? -7.522 1.218 -4.058 1.00 95.69 88 ARG A C 1
ATOM 694 O O . ARG A 1 88 ? -7.747 0.686 -2.981 1.00 95.69 88 ARG A O 1
ATOM 701 N N . ALA A 1 89 ? -8.025 0.770 -5.208 1.00 94.69 89 ALA A N 1
ATOM 702 C CA . ALA A 1 89 ? -9.016 -0.303 -5.259 1.00 94.69 89 ALA A CA 1
ATOM 703 C C . ALA A 1 89 ? -8.512 -1.597 -4.595 1.00 94.69 89 ALA A C 1
ATOM 705 O O . ALA A 1 89 ? -9.200 -2.151 -3.744 1.00 94.69 89 ALA A O 1
ATOM 706 N N . GLN A 1 90 ? -7.288 -2.031 -4.912 1.00 96.44 90 GLN A N 1
ATOM 707 C CA . GLN A 1 90 ? -6.723 -3.274 -4.375 1.00 96.44 90 GLN A CA 1
ATOM 708 C C . GLN A 1 90 ? 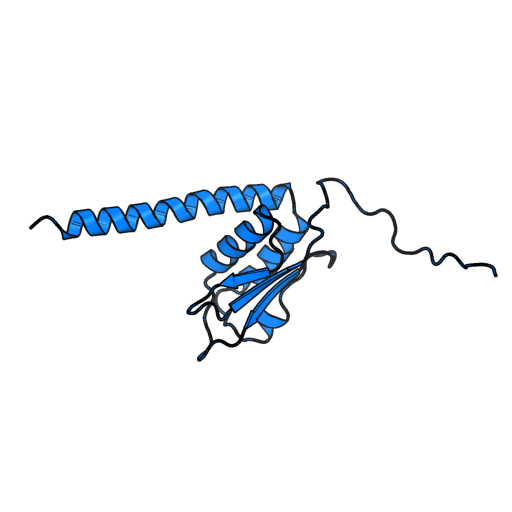-6.471 -3.185 -2.865 1.00 96.44 90 GLN A C 1
ATOM 710 O O . GLN A 1 90 ? -6.813 -4.102 -2.120 1.00 96.44 90 GLN A O 1
ATOM 715 N N . PHE A 1 91 ? -5.931 -2.063 -2.378 1.00 97.56 91 PHE A N 1
ATOM 716 C CA . PHE A 1 91 ? -5.722 -1.890 -0.941 1.00 97.56 91 PHE A CA 1
ATOM 717 C C . PHE A 1 91 ? -7.023 -1.699 -0.153 1.00 97.56 91 PHE A C 1
ATOM 719 O O . PHE A 1 91 ? -7.110 -2.164 0.984 1.00 97.56 91 PHE A O 1
ATOM 726 N N . MET A 1 92 ? -8.031 -1.025 -0.714 1.00 96.75 92 MET A N 1
ATOM 727 C CA . MET A 1 92 ? -9.328 -0.871 -0.047 1.00 96.75 92 MET A CA 1
ATOM 728 C C . MET A 1 92 ? -10.074 -2.204 0.025 1.00 96.75 92 MET A C 1
ATOM 730 O O . MET A 1 92 ? -10.637 -2.517 1.071 1.00 96.75 92 MET A O 1
ATOM 734 N N . GLU A 1 93 ? -9.992 -3.034 -1.019 1.00 95.31 93 GLU A N 1
ATOM 735 C CA . GLU A 1 93 ? -10.470 -4.420 -0.981 1.00 95.31 93 GLU A CA 1
ATOM 736 C C . GLU A 1 93 ? -9.780 -5.202 0.153 1.00 95.31 93 GLU A C 1
ATOM 738 O O . GLU A 1 93 ? -10.446 -5.785 1.011 1.00 95.31 93 GLU A O 1
ATOM 743 N N . MET A 1 94 ? -8.443 -5.151 0.222 1.00 96.25 94 MET A N 1
ATOM 744 C CA . MET A 1 94 ? -7.676 -5.792 1.297 1.00 96.25 94 MET A CA 1
ATOM 745 C C . MET A 1 94 ? -8.103 -5.304 2.687 1.00 96.25 94 MET A C 1
ATOM 747 O O . MET A 1 94 ? -8.298 -6.102 3.604 1.00 96.25 94 MET A O 1
ATOM 751 N N . CYS A 1 95 ? -8.291 -3.996 2.848 1.00 95.56 95 CYS A N 1
ATOM 752 C CA . CYS A 1 95 ? -8.758 -3.400 4.092 1.00 95.56 95 CYS A CA 1
ATOM 753 C C . CYS A 1 95 ? -10.177 -3.864 4.467 1.00 95.56 95 CYS A C 1
ATOM 755 O O . CYS A 1 95 ? -10.433 -4.163 5.639 1.00 95.56 95 CYS A O 1
ATOM 757 N N . GLN A 1 96 ? -11.094 -3.955 3.499 1.00 94.12 96 GLN A N 1
ATOM 758 C CA . GLN A 1 96 ? -12.465 -4.401 3.732 1.00 94.12 96 GLN A CA 1
ATOM 759 C C . GLN A 1 96 ? -12.495 -5.838 4.256 1.00 94.12 96 GLN A C 1
ATOM 761 O O . GLN A 1 96 ? -13.145 -6.113 5.266 1.00 94.12 96 GLN A O 1
ATOM 766 N N . PHE A 1 97 ? -11.744 -6.730 3.612 1.00 92.81 97 PHE A N 1
ATOM 767 C CA . PHE A 1 97 ? -11.727 -8.159 3.929 1.00 92.81 97 PHE A CA 1
ATOM 768 C C . PHE A 1 97 ? -10.648 -8.564 4.935 1.00 92.81 97 PHE A C 1
ATOM 770 O O . PHE A 1 97 ? -10.365 -9.749 5.086 1.00 92.81 97 PHE A O 1
ATOM 777 N N . ARG A 1 98 ? -10.027 -7.603 5.635 1.00 92.69 98 ARG A N 1
ATOM 778 C CA . ARG A 1 98 ? -8.970 -7.869 6.632 1.00 92.69 98 ARG A CA 1
ATOM 779 C C . ARG A 1 98 ? -7.788 -8.676 6.068 1.00 92.69 98 ARG A C 1
ATOM 781 O O . ARG A 1 98 ? -7.101 -9.385 6.795 1.00 92.69 98 ARG A O 1
ATOM 788 N N . THR A 1 99 ? -7.538 -8.561 4.767 1.00 94.94 99 THR A N 1
ATOM 789 C CA . THR A 1 99 ? -6.437 -9.241 4.089 1.00 94.94 99 THR A CA 1
ATOM 790 C C . THR A 1 99 ? -5.149 -8.457 4.307 1.00 94.94 99 THR A C 1
ATOM 792 O O . THR A 1 99 ? -5.007 -7.335 3.828 1.00 94.94 99 THR A O 1
ATOM 795 N N . LEU A 1 100 ? -4.192 -9.048 5.023 1.00 96.00 100 LEU A N 1
ATOM 796 C CA . LEU A 1 100 ? -2.913 -8.390 5.313 1.00 96.00 100 LEU A CA 1
ATOM 797 C C . LEU A 1 100 ? -1.903 -8.530 4.170 1.00 96.00 100 LEU A C 1
ATOM 799 O O . LEU A 1 100 ? -1.032 -7.680 4.016 1.00 96.00 100 LEU A O 1
ATOM 803 N N . ASN A 1 101 ? -2.018 -9.591 3.368 1.00 97.44 101 ASN A N 1
ATOM 804 C CA . ASN A 1 101 ? -1.121 -9.880 2.253 1.00 97.44 101 ASN A CA 1
ATOM 805 C C . ASN A 1 101 ? -1.921 -10.408 1.061 1.00 97.44 101 ASN A C 1
ATOM 807 O O . ASN A 1 101 ? -2.737 -11.313 1.234 1.00 97.44 101 ASN A O 1
ATOM 811 N N . LYS A 1 102 ? -1.680 -9.883 -0.142 1.00 97.56 102 LYS A N 1
ATOM 812 C CA . LYS A 1 102 ? -2.315 -10.376 -1.375 1.00 97.56 102 LYS A CA 1
ATOM 813 C C . LYS A 1 102 ? -1.387 -10.189 -2.571 1.00 97.56 102 LYS A C 1
ATOM 815 O O . LYS A 1 102 ? -0.582 -9.260 -2.599 1.00 97.56 102 LYS A O 1
ATOM 820 N N . LYS A 1 103 ? -1.473 -11.093 -3.547 1.00 96.75 103 LYS A N 1
ATOM 821 C CA . LYS A 1 103 ? -0.723 -10.983 -4.801 1.00 96.75 103 LYS A CA 1
ATOM 822 C C . LYS A 1 103 ? -1.554 -10.284 -5.864 1.00 96.75 103 LYS A C 1
ATOM 824 O O . LYS A 1 103 ? -2.733 -10.591 -6.019 1.00 96.75 103 LYS A O 1
ATOM 829 N N . PHE A 1 104 ? -0.905 -9.400 -6.607 1.00 95.50 104 PHE A N 1
ATOM 830 C CA . PHE A 1 104 ? -1.472 -8.714 -7.761 1.00 95.50 104 PHE A CA 1
ATOM 831 C C . PHE A 1 104 ? -0.382 -8.443 -8.814 1.00 95.50 104 PHE A C 1
ATOM 833 O O . PHE A 1 104 ? 0.744 -8.942 -8.724 1.00 95.50 104 PHE A O 1
ATOM 840 N N . GLY A 1 105 ? -0.719 -7.637 -9.822 1.00 91.88 105 GLY A N 1
ATOM 841 C CA . GLY A 1 105 ? 0.161 -7.314 -10.941 1.00 91.88 105 GLY A CA 1
ATOM 842 C C . GLY A 1 105 ? 0.220 -8.424 -11.987 1.00 91.88 105 GLY A C 1
ATOM 843 O O . GLY A 1 105 ? -0.338 -9.513 -11.826 1.00 91.88 105 GLY A O 1
ATOM 844 N N . THR A 1 106 ? 0.906 -8.147 -13.091 1.00 90.31 106 THR A N 1
ATOM 845 C CA . THR A 1 106 ? 1.034 -9.109 -14.188 1.00 90.31 106 THR A CA 1
ATOM 846 C C . THR A 1 106 ? 1.828 -10.319 -13.703 1.00 90.31 106 THR A C 1
ATOM 848 O O . THR A 1 106 ? 2.901 -10.162 -13.118 1.00 90.31 106 THR A O 1
ATOM 851 N N . ARG A 1 107 ? 1.291 -11.526 -13.934 1.00 91.56 107 ARG A N 1
ATOM 852 C CA . ARG A 1 107 ? 1.838 -12.806 -13.436 1.00 91.56 107 ARG A CA 1
ATOM 853 C C . ARG A 1 107 ? 1.956 -12.887 -11.905 1.00 91.56 107 ARG A C 1
ATOM 855 O O . ARG A 1 107 ? 2.776 -13.647 -11.402 1.00 91.56 107 ARG A O 1
ATOM 862 N N . MET A 1 108 ? 1.145 -12.124 -11.161 1.00 93.25 108 MET A N 1
ATOM 863 C CA . MET A 1 108 ? 1.108 -12.162 -9.690 1.00 93.25 108 MET A CA 1
ATOM 864 C C . MET A 1 108 ? 2.468 -11.865 -9.025 1.00 93.25 108 MET A C 1
ATOM 866 O O . MET A 1 108 ? 2.773 -12.391 -7.951 1.00 93.25 108 MET A O 1
ATOM 870 N N . CYS A 1 109 ? 3.308 -11.049 -9.670 1.00 94.94 109 CYS A N 1
ATOM 871 C CA . CYS A 1 109 ? 4.666 -10.765 -9.198 1.00 94.94 109 CYS A CA 1
ATOM 872 C C . CYS A 1 109 ? 4.726 -9.711 -8.082 1.00 94.94 109 CYS A C 1
ATOM 874 O O . CYS A 1 109 ? 5.755 -9.602 -7.413 1.00 94.94 109 CYS A O 1
ATOM 876 N N . GLN A 1 110 ? 3.655 -8.934 -7.881 1.00 97.56 110 GLN A N 1
ATOM 877 C CA . GLN A 1 110 ? 3.588 -7.906 -6.847 1.00 97.56 110 GLN A CA 1
ATOM 878 C C . GLN A 1 110 ? 2.959 -8.487 -5.581 1.00 97.56 110 GLN A C 1
ATOM 880 O O . GLN A 1 110 ? 1.848 -9.017 -5.612 1.00 97.56 110 GLN A O 1
ATOM 885 N N . TYR A 1 111 ? 3.643 -8.334 -4.454 1.00 98.06 111 TYR A N 1
ATOM 886 C CA . TYR A 1 111 ? 3.197 -8.744 -3.128 1.00 98.06 111 TYR A CA 1
ATOM 887 C C . TYR A 1 111 ? 2.770 -7.501 -2.358 1.00 98.06 111 TYR A C 1
ATOM 889 O O . TYR A 1 111 ? 3.589 -6.658 -1.997 1.00 98.06 111 TYR A O 1
ATOM 897 N N . TRP A 1 112 ? 1.469 -7.368 -2.146 1.00 98.44 112 TRP A N 1
ATOM 898 C CA . TRP A 1 112 ? 0.864 -6.211 -1.511 1.00 98.44 112 TRP A CA 1
ATOM 899 C C . TRP A 1 112 ? 0.666 -6.504 -0.041 1.00 98.44 112 TRP A C 1
ATOM 901 O O . TRP A 1 112 ? 0.163 -7.569 0.319 1.00 98.44 112 TRP A O 1
ATOM 911 N N . HIS A 1 113 ? 1.049 -5.549 0.796 1.00 98.56 113 HIS A N 1
ATOM 912 C CA . HIS A 1 113 ? 1.051 -5.702 2.237 1.00 98.56 113 HIS A CA 1
ATOM 913 C C . HIS A 1 113 ? 0.309 -4.548 2.893 1.00 98.56 113 HIS A C 1
ATOM 915 O O . HIS A 1 113 ? 0.588 -3.373 2.636 1.00 98.56 113 HIS A O 1
ATOM 921 N N . LEU A 1 114 ? -0.609 -4.894 3.783 1.00 98.06 114 LEU A N 1
ATOM 922 C CA . LEU A 1 114 ? -1.384 -3.948 4.555 1.00 98.06 114 LEU A CA 1
ATOM 923 C C . LEU A 1 114 ? -1.353 -4.379 6.019 1.00 98.06 114 LEU A C 1
ATOM 925 O O . LEU A 1 114 ? -2.030 -5.316 6.424 1.00 98.06 114 LEU A O 1
ATOM 929 N N . ARG A 1 115 ? -0.547 -3.688 6.823 1.00 96.06 115 ARG A N 1
ATOM 930 C CA . ARG A 1 115 ? -0.472 -3.910 8.269 1.00 96.06 115 ARG A CA 1
ATOM 931 C C . ARG A 1 115 ? -1.431 -2.968 8.973 1.00 96.06 115 ARG A C 1
ATOM 933 O O . ARG A 1 115 ? -1.376 -1.767 8.734 1.00 96.06 115 ARG A O 1
ATOM 940 N N . PHE A 1 116 ? -2.254 -3.514 9.850 1.00 92.19 116 PHE A N 1
ATOM 941 C CA . PHE A 1 116 ? -3.103 -2.843 10.834 1.00 92.19 116 PHE A CA 1
ATOM 942 C C . PHE A 1 116 ? -3.603 -3.930 11.790 1.00 92.19 116 PHE A C 1
ATOM 944 O O . PHE A 1 116 ? -3.458 -5.113 11.482 1.00 92.19 116 PHE A O 1
ATOM 951 N N . ASP A 1 117 ? -4.175 -3.554 12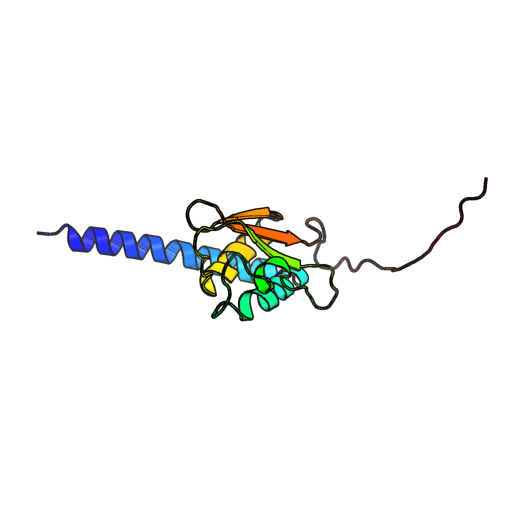.929 1.00 82.19 117 ASP A N 1
ATOM 952 C CA . ASP A 1 117 ? -4.861 -4.521 13.780 1.00 82.19 117 ASP A CA 1
ATOM 953 C C . ASP A 1 117 ? -6.142 -4.994 13.066 1.00 82.19 117 ASP A C 1
ATOM 955 O O . ASP A 1 117 ? -7.061 -4.195 12.857 1.00 82.19 117 ASP A O 1
ATOM 959 N N . PRO A 1 118 ? -6.226 -6.266 12.633 1.00 65.12 118 PRO A N 1
ATOM 960 C CA . PRO A 1 118 ? -7.414 -6.743 11.955 1.00 65.12 118 PRO A CA 1
ATOM 961 C C . PRO A 1 118 ? -8.620 -6.765 12.899 1.00 65.12 118 PRO A C 1
ATOM 963 O O . PRO A 1 118 ? -9.738 -6.618 12.409 1.00 65.12 118 PRO A O 1
ATOM 966 N N . GLN A 1 119 ? -8.432 -6.907 14.213 1.00 64.62 119 GLN A N 1
ATOM 967 C CA . GLN A 1 119 ? -9.503 -7.023 15.199 1.00 64.62 119 GLN A CA 1
ATOM 968 C C . GLN A 1 119 ? -9.984 -5.682 15.757 1.00 64.62 119 GLN A C 1
ATOM 970 O O . GLN A 1 119 ? -11.152 -5.625 16.138 1.00 64.62 119 GLN A O 1
ATOM 975 N N . SER A 1 120 ? -9.170 -4.617 15.711 1.00 63.16 120 SER A N 1
ATOM 976 C CA . SER A 1 120 ? -9.535 -3.307 16.275 1.00 63.16 120 SER A CA 1
ATOM 977 C C . SER A 1 120 ? -10.908 -2.843 15.784 1.00 63.16 120 SER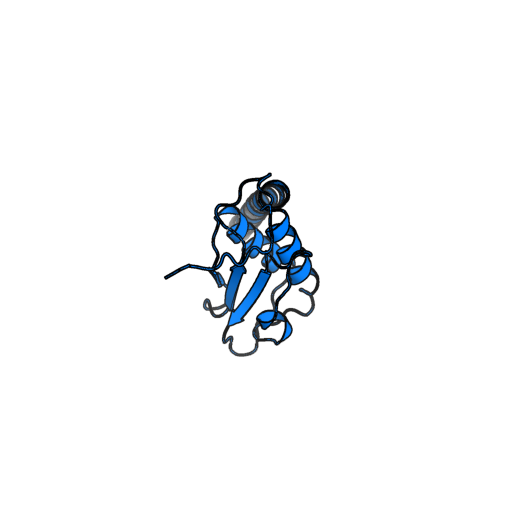 A C 1
ATOM 979 O O . SER A 1 120 ? -11.106 -2.644 14.575 1.00 63.16 120 SER A O 1
ATOM 981 N N . LYS A 1 121 ? -11.857 -2.678 16.709 1.00 54.88 121 LYS A N 1
ATOM 982 C CA . LYS A 1 121 ? -13.136 -2.031 16.411 1.00 54.88 121 LYS A CA 1
ATOM 983 C C . LYS A 1 121 ? -12.967 -0.512 16.445 1.00 54.88 121 LYS A C 1
ATOM 985 O O . LYS A 1 121 ? -12.010 0.020 17.008 1.00 54.88 121 LYS A O 1
ATOM 990 N N . ILE A 1 122 ? -13.897 0.201 15.809 1.00 53.34 122 ILE A N 1
ATOM 991 C CA . ILE A 1 122 ? -13.980 1.661 15.926 1.00 53.34 122 ILE A CA 1
ATOM 992 C C . ILE A 1 122 ? -14.150 1.994 17.416 1.00 53.34 122 ILE A C 1
ATOM 994 O O . ILE A 1 122 ? -15.128 1.559 18.015 1.00 53.34 122 ILE A O 1
ATOM 998 N N . GLY A 1 123 ? -13.211 2.746 17.993 1.00 52.53 123 GLY A N 1
ATOM 999 C CA . GLY A 1 123 ? -13.297 3.241 19.373 1.00 52.53 123 GLY A CA 1
ATOM 1000 C C . GLY A 1 123 ? -12.347 2.594 20.384 1.00 52.53 123 GLY A C 1
ATOM 1001 O O . GLY A 1 123 ? -12.201 3.134 21.473 1.00 52.53 123 GLY A O 1
ATOM 1002 N N . GLU A 1 12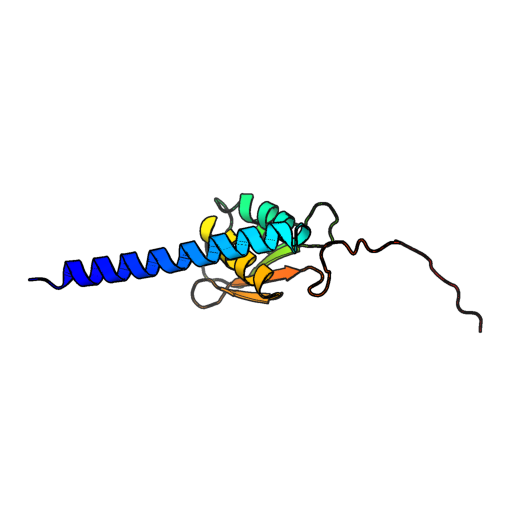4 ? -11.637 1.516 20.042 1.00 48.19 124 GLU A N 1
ATOM 1003 C CA . GLU A 1 124 ? -10.566 1.000 20.907 1.00 48.19 124 GLU A CA 1
ATOM 1004 C C . GLU A 1 124 ? -9.266 1.758 20.627 1.00 48.19 124 GLU A C 1
ATOM 1006 O O . GLU A 1 124 ? -8.398 1.363 19.841 1.00 48.19 124 GLU A O 1
ATOM 1011 N N . GLU A 1 125 ? -9.143 2.923 21.253 1.00 47.19 125 GLU A N 1
ATOM 1012 C CA . GLU A 1 125 ? -7.830 3.479 21.522 1.00 47.19 125 GLU A CA 1
ATOM 1013 C C . GLU A 1 125 ? -7.142 2.560 22.548 1.00 47.19 125 GLU A C 1
ATOM 1015 O O . GLU A 1 125 ? -7.683 2.358 23.633 1.00 47.19 125 GLU A O 1
ATOM 1020 N N . PRO A 1 126 ? -5.972 1.967 22.246 1.00 45.59 126 PRO A N 1
ATOM 1021 C CA . PRO A 1 126 ? -5.188 1.311 23.268 1.00 45.59 126 PRO A CA 1
ATOM 1022 C C . PRO A 1 126 ? -4.684 2.412 24.196 1.00 45.59 126 PRO A C 1
ATOM 1024 O O . PRO A 1 126 ? -3.756 3.153 23.855 1.00 45.59 126 PRO A O 1
ATOM 1027 N N . LEU A 1 127 ? -5.344 2.528 25.346 1.00 45.06 127 LEU A N 1
ATOM 1028 C CA . LEU A 1 127 ? -4.788 3.156 26.530 1.00 45.06 127 LEU A CA 1
ATOM 1029 C C . LEU A 1 127 ? -3.428 2.507 26.801 1.00 45.06 127 LEU A C 1
ATOM 1031 O O . LEU A 1 127 ? -3.335 1.302 27.019 1.00 45.06 127 LEU A O 1
ATOM 1035 N N . GLY A 1 128 ? -2.380 3.323 26.798 1.00 40.00 128 GLY A N 1
ATOM 1036 C CA . GLY A 1 128 ? -1.128 2.976 27.458 1.00 40.00 128 GLY A CA 1
ATOM 1037 C C . GLY A 1 128 ? -0.046 2.410 26.549 1.00 40.00 128 GLY A C 1
ATOM 1038 O O . GLY A 1 128 ? 0.092 1.205 26.349 1.00 40.00 128 GLY A O 1
ATOM 1039 N N . GLY A 1 129 ? 0.840 3.303 26.116 1.00 42.28 129 GLY A N 1
ATOM 1040 C CA . GLY A 1 129 ? 2.252 2.953 26.102 1.00 42.28 129 GLY A CA 1
ATOM 1041 C C . GLY A 1 129 ? 2.759 2.777 27.541 1.00 42.28 129 GLY A C 1
ATOM 1042 O O . GLY A 1 129 ? 2.409 3.556 28.418 1.00 42.28 129 GLY A O 1
ATOM 1043 N N . PHE A 1 130 ? 3.616 1.769 27.725 1.00 48.09 130 PHE A N 1
ATOM 1044 C CA . PHE A 1 130 ? 4.567 1.577 28.827 1.00 48.09 130 PHE A CA 1
ATOM 1045 C C . PHE A 1 130 ? 4.038 1.460 30.269 1.00 48.09 130 PHE A C 1
ATOM 1047 O O . PHE A 1 130 ? 3.951 2.446 30.991 1.00 48.09 130 PHE A O 1
ATOM 1054 N N . HIS A 1 131 ? 3.988 0.221 30.776 1.00 38.00 131 HIS A N 1
ATOM 1055 C CA . HIS A 1 131 ? 4.567 -0.080 32.090 1.00 38.00 131 HIS A CA 1
ATOM 1056 C C . HIS A 1 131 ? 5.334 -1.407 32.070 1.00 38.00 131 HIS A C 1
ATOM 1058 O O . HIS A 1 131 ? 4.793 -2.492 31.873 1.00 38.00 131 HIS A O 1
ATOM 1064 N N . LYS A 1 132 ? 6.648 -1.277 32.252 1.00 47.44 132 LYS A N 1
ATOM 1065 C CA . LYS A 1 132 ? 7.597 -2.349 32.525 1.00 47.44 132 LYS A CA 1
ATOM 1066 C C . LYS A 1 132 ? 7.347 -2.779 33.975 1.00 47.44 132 LYS A C 1
ATOM 1068 O O . LYS A 1 132 ? 7.843 -2.127 34.887 1.00 47.44 132 LYS A O 1
ATOM 1073 N N . ILE A 1 133 ? 6.545 -3.817 34.203 1.00 40.06 133 ILE A N 1
ATOM 1074 C CA . ILE A 1 133 ? 6.347 -4.361 35.554 1.00 40.06 133 ILE A CA 1
ATOM 1075 C C . ILE A 1 133 ? 7.437 -5.408 35.807 1.00 40.06 133 ILE A C 1
ATOM 1077 O O . ILE A 1 133 ? 7.542 -6.404 35.092 1.00 40.06 133 ILE A O 1
ATOM 1081 N N . ARG A 1 134 ? 8.289 -5.127 36.803 1.00 44.03 134 ARG A N 1
ATOM 1082 C CA . ARG A 1 134 ? 9.259 -6.064 37.394 1.00 44.03 134 ARG A CA 1
ATOM 1083 C C . ARG A 1 134 ? 8.559 -7.381 37.747 1.00 44.03 134 ARG A C 1
ATOM 1085 O O . ARG A 1 134 ? 7.539 -7.351 38.428 1.00 44.03 134 ARG A O 1
ATOM 1092 N N . LYS A 1 135 ? 9.149 -8.521 37.380 1.00 36.88 135 LYS A N 1
ATOM 1093 C CA . LYS A 1 135 ? 8.884 -9.784 38.083 1.00 36.88 135 LYS A CA 1
ATOM 1094 C C . LYS A 1 135 ? 9.748 -9.833 39.348 1.00 36.88 135 LYS A C 1
ATOM 1096 O O . LYS A 1 135 ? 10.946 -9.581 39.224 1.00 36.88 135 LYS A O 1
ATOM 1101 N N . PRO A 1 136 ? 9.191 -10.171 40.520 1.00 49.03 136 PRO A N 1
ATOM 1102 C CA . PRO A 1 136 ? 9.970 -10.703 41.621 1.00 49.03 136 PRO A CA 1
ATOM 1103 C C . PRO A 1 136 ? 10.103 -12.224 41.450 1.00 49.03 136 PRO A C 1
ATOM 1105 O O . PRO A 1 136 ? 9.118 -12.925 41.207 1.00 49.03 136 PRO A O 1
ATOM 1108 N N . SER A 1 137 ? 11.325 -12.730 41.548 1.00 46.16 137 SER A N 1
ATOM 1109 C CA . SER A 1 137 ? 11.663 -14.099 41.949 1.00 46.16 137 SER A CA 1
ATOM 1110 C C . SER A 1 137 ? 13.038 -14.031 42.590 1.00 46.16 137 SER A C 1
ATOM 1112 O O . SER A 1 137 ? 13.906 -13.374 41.971 1.00 46.16 137 SER A O 1
#

Nearest PDB structures (foldseek):
  5tbw-assembly2_c0  TM=2.095E-01  e=4.882E+00  Saccharomyces cerevisiae S288C

Radius of gyration: 18.99 Å; Cα contacts (8 Å, |Δi|>4): 198; chains: 1; bounding box: 36×24×81 Å

Foldseek 3Di:
DPPVVVVVVVVVVVVVVLVVLLVVLLVCCVQWPVFLNQQLVVQLVVLVPDWEPDPSQAVGGGGPVNQKGKHKHFDDVPTDRDHSVNSSSVSSVCSSVVNQWDFDDDVSGIIIGIGHPSPDGPPPDPPDDDDPDDDDD

Solvent-accessible surface area (backbone atoms only — not comparable to full-atom values): 7634 Å² total; per-residue (Å²): 144,70,64,70,61,56,53,51,50,51,55,50,54,61,53,53,60,60,53,58,54,37,57,53,21,45,56,49,22,51,68,53,36,48,46,46,39,43,1,43,51,57,41,34,70,51,16,96,74,36,35,36,50,38,71,66,30,56,71,37,23,48,20,98,85,62,68,10,33,24,33,34,42,48,76,37,90,88,47,41,77,40,52,45,70,56,45,46,39,54,52,26,47,27,57,59,72,59,42,45,66,50,70,38,69,82,90,52,29,31,40,37,38,42,47,52,70,78,77,61,54,78,83,70,70,80,81,72,83,85,82,90,76,82,82,89,129